Protein AF-A0A932JG53-F1 (afdb_monomer_lite)

pLDDT: mean 70.37, std 15.66, range [39.38, 96.25]

Sequence (169 aa):
MKTILLVFAVFLLAANIASSTPVADSCLRLLQWPEGSEWSKPPGWNKDSLKIDDCPGSPTYGWFYAKKYFKLGFPPNFYPFDHILDSNEIKSVTDIDSSHLGLLNRFLGLQDTLGLIYFQGNGGKSTDSIEYLAPTIRMFFTDYKPVDAVLWLCYILKINNSSIKFIKE

Foldseek 3Di:
DVVVVVVVVVVVVVVLVLQQPPDDVVQWAQDDDPDPPPDDDDPPDDSVFWTARCDPPRPRHGFIWGFWWWKKKFAAQDDQAPAAFAQPDKDWLVRGDPVPVVSSVLVVVVCVRQNTKMKGHDPDDDDRNVCNNIPMITMGHPDIDGPVVVVVSCVVSCCPPNGIDGDDD

Radius of gyration: 18.65 Å; chains: 1; bounding box: 36×49×60 Å

Structure (mmCIF, N/CA/C/O backbone):
data_AF-A0A932JG53-F1
#
_entry.id   AF-A0A932JG53-F1
#
loop_
_atom_site.group_PDB
_atom_site.id
_atom_site.type_symbol
_atom_site.label_atom_id
_atom_site.label_alt_id
_atom_site.label_comp_id
_atom_site.label_asym_id
_atom_site.label_entity_id
_atom_site.label_seq_id
_atom_site.pdbx_PDB_ins_code
_atom_site.Cartn_x
_atom_site.Cartn_y
_atom_site.Cartn_z
_atom_site.occupancy
_atom_site.B_iso_or_equiv
_atom_site.auth_seq_id
_atom_site.auth_comp_id
_atom_site.auth_asym_id
_atom_site.auth_atom_id
_atom_site.pdbx_PDB_model_num
ATOM 1 N N . MET A 1 1 ? 8.306 -19.552 39.779 1.00 50.59 1 MET A N 1
ATOM 2 C CA . MET A 1 1 ? 8.853 -19.000 38.514 1.00 50.59 1 MET A CA 1
ATOM 3 C C . MET A 1 1 ? 8.005 -19.322 37.281 1.00 50.59 1 MET A C 1
ATOM 5 O O . MET A 1 1 ? 7.821 -18.427 36.472 1.00 50.59 1 MET A O 1
ATOM 9 N N . LYS A 1 2 ? 7.430 -20.530 37.138 1.00 46.47 2 LYS A N 1
ATOM 10 C CA . LYS A 1 2 ? 6.581 -20.881 35.976 1.00 46.47 2 LYS A CA 1
ATOM 11 C C . LYS A 1 2 ? 5.283 -20.059 35.857 1.00 46.47 2 LYS A C 1
ATOM 13 O O . LYS A 1 2 ? 4.892 -19.713 34.753 1.00 46.47 2 LYS A O 1
ATOM 18 N N . THR A 1 3 ? 4.658 -19.685 36.974 1.00 54.62 3 THR A N 1
ATOM 19 C CA . THR A 1 3 ? 3.406 -18.901 37.002 1.00 54.62 3 THR A CA 1
ATOM 20 C C . THR A 1 3 ? 3.579 -17.443 36.571 1.00 54.62 3 THR A C 1
ATOM 22 O O . THR A 1 3 ? 2.709 -16.907 35.899 1.00 54.62 3 THR A O 1
ATOM 25 N N . ILE A 1 4 ? 4.714 -16.810 36.886 1.00 59.19 4 ILE A N 1
ATOM 26 C CA . ILE A 1 4 ? 4.994 -15.414 36.497 1.00 59.19 4 ILE A CA 1
ATOM 27 C C . ILE A 1 4 ? 5.243 -15.315 34.984 1.00 59.19 4 ILE A C 1
ATOM 29 O O . ILE A 1 4 ? 4.764 -14.390 34.337 1.00 59.19 4 ILE A O 1
ATOM 33 N N . LEU A 1 5 ? 5.924 -16.312 34.410 1.00 55.09 5 LEU A N 1
ATOM 34 C CA . LEU A 1 5 ? 6.183 -16.399 32.971 1.00 55.09 5 LEU A CA 1
ATOM 35 C C . LEU A 1 5 ? 4.886 -16.600 32.167 1.00 55.09 5 LEU A C 1
ATOM 37 O O . LEU A 1 5 ? 4.730 -16.038 31.087 1.00 55.09 5 LEU A O 1
ATOM 41 N N . LEU A 1 6 ? 3.934 -17.349 32.733 1.00 54.88 6 LEU A N 1
ATOM 42 C CA . LEU A 1 6 ? 2.613 -17.585 32.148 1.00 54.88 6 LEU A CA 1
ATOM 43 C C . LEU A 1 6 ? 1.757 -16.309 32.137 1.00 54.88 6 LEU A C 1
ATOM 45 O O . LEU A 1 6 ? 1.130 -16.007 31.128 1.00 54.88 6 LEU A O 1
ATOM 49 N N . VAL A 1 7 ? 1.792 -15.513 33.211 1.00 61.75 7 VAL A N 1
ATOM 50 C CA . VAL A 1 7 ? 1.090 -14.217 33.269 1.00 61.75 7 VAL A CA 1
ATOM 51 C C . VAL A 1 7 ? 1.696 -13.210 32.286 1.00 61.75 7 VAL A C 1
ATOM 53 O O . VAL A 1 7 ? 0.955 -12.508 31.603 1.00 61.75 7 VAL A O 1
ATOM 56 N N . PHE A 1 8 ? 3.025 -13.179 32.142 1.00 55.22 8 PHE A N 1
ATOM 57 C CA . PHE A 1 8 ? 3.696 -12.303 31.174 1.00 55.22 8 PHE A CA 1
ATOM 58 C C . PHE A 1 8 ? 3.373 -12.680 29.719 1.00 55.22 8 PHE A C 1
ATOM 60 O O . PHE A 1 8 ? 3.119 -11.804 28.896 1.00 55.22 8 PHE A O 1
ATOM 67 N N . ALA A 1 9 ? 3.321 -13.980 29.407 1.00 56.16 9 ALA A N 1
ATOM 68 C CA . ALA A 1 9 ? 2.922 -14.467 28.088 1.00 56.16 9 ALA A CA 1
ATOM 69 C C . ALA A 1 9 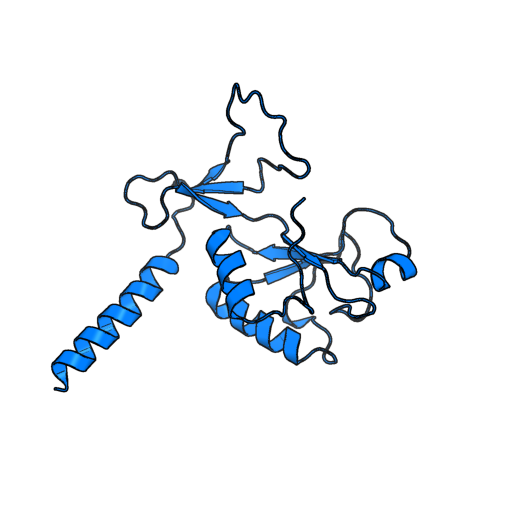? 1.458 -14.122 27.761 1.00 56.16 9 ALA A C 1
ATOM 71 O O . ALA A 1 9 ? 1.163 -13.694 26.649 1.00 56.16 9 ALA A O 1
ATOM 72 N N . VAL A 1 10 ? 0.549 -14.232 28.737 1.00 56.22 10 VAL A N 1
ATOM 73 C CA . VAL A 1 10 ? -0.866 -13.856 28.568 1.00 56.22 10 VAL A CA 1
ATOM 74 C C . VAL A 1 10 ? -1.029 -12.346 28.354 1.00 56.22 10 VAL A C 1
ATOM 76 O O . VAL A 1 10 ? -1.815 -11.943 27.500 1.00 56.22 10 VAL A O 1
ATOM 79 N N . PHE A 1 11 ? -0.251 -11.504 29.045 1.00 50.59 11 PHE A N 1
ATOM 80 C CA . PHE A 1 11 ? -0.259 -10.052 28.819 1.00 50.59 11 PHE A CA 1
ATOM 81 C C . PHE A 1 11 ? 0.279 -9.658 27.435 1.00 50.59 11 PHE A C 1
ATOM 83 O O . PHE A 1 11 ? -0.292 -8.783 26.784 1.00 50.59 11 PHE A O 1
ATOM 90 N N . LEU A 1 12 ? 1.332 -10.328 26.952 1.00 49.94 12 LEU A N 1
ATOM 91 C CA . LEU A 1 12 ? 1.865 -10.103 25.604 1.00 49.94 12 LEU A CA 1
ATOM 92 C C . LEU A 1 12 ? 0.892 -10.569 24.511 1.00 49.94 12 LEU A C 1
ATOM 94 O O . LEU A 1 12 ? 0.766 -9.893 23.493 1.00 49.94 12 LEU A O 1
ATOM 98 N N . LEU A 1 13 ? 0.160 -11.671 24.711 1.00 48.84 13 LEU A N 1
ATOM 99 C CA . LEU A 1 13 ? -0.896 -12.071 23.774 1.00 48.84 13 LEU A CA 1
ATOM 100 C C . LEU A 1 13 ? -2.080 -11.090 23.791 1.00 48.84 13 LEU A C 1
ATOM 102 O O . LEU A 1 13 ? -2.559 -10.709 22.727 1.00 48.84 13 LEU A O 1
ATOM 106 N N . ALA A 1 14 ? -2.526 -10.627 24.962 1.00 44.06 14 ALA A N 1
ATOM 107 C CA . ALA A 1 14 ? -3.670 -9.715 25.075 1.00 44.06 14 ALA A CA 1
ATOM 108 C C . ALA A 1 14 ? -3.420 -8.337 24.430 1.00 44.06 14 ALA A C 1
ATOM 110 O O . ALA A 1 14 ? -4.325 -7.779 23.809 1.00 44.06 14 ALA A O 1
ATOM 111 N N . ALA A 1 15 ? -2.192 -7.812 24.509 1.00 43.69 15 ALA A N 1
ATOM 112 C CA . ALA A 1 15 ? -1.822 -6.553 23.856 1.00 43.69 15 ALA A CA 1
ATOM 113 C C . ALA A 1 15 ? -1.845 -6.642 22.315 1.00 43.69 15 ALA A C 1
ATOM 115 O O . ALA A 1 15 ? -2.186 -5.666 21.647 1.00 43.69 15 ALA A O 1
ATOM 116 N N . ASN A 1 16 ? -1.540 -7.819 21.753 1.00 44.19 16 ASN A N 1
ATOM 117 C CA . ASN A 1 16 ? -1.622 -8.064 20.309 1.00 44.19 16 ASN A CA 1
ATOM 118 C C . ASN A 1 16 ? -3.069 -8.267 19.829 1.00 44.19 16 ASN A C 1
ATOM 120 O O . ASN A 1 16 ? -3.405 -7.902 18.706 1.00 44.19 16 ASN A O 1
ATOM 124 N N . ILE A 1 17 ? -3.957 -8.805 20.675 1.00 43.41 17 ILE A N 1
ATOM 125 C CA . ILE A 1 17 ? -5.365 -9.007 20.298 1.00 43.41 17 ILE A CA 1
ATOM 126 C C . ILE A 1 17 ? -6.111 -7.667 20.225 1.00 43.41 17 ILE A C 1
ATOM 128 O O . ILE A 1 17 ? -6.882 -7.460 19.288 1.00 43.41 17 ILE A O 1
ATOM 132 N N . ALA A 1 18 ? -5.832 -6.730 21.140 1.00 40.72 18 ALA A N 1
ATOM 133 C CA . ALA A 1 18 ? -6.471 -5.407 21.172 1.00 40.72 18 ALA A CA 1
ATOM 134 C C . ALA A 1 18 ? -6.193 -4.543 19.926 1.00 40.72 18 ALA A C 1
ATOM 136 O O . ALA A 1 18 ? -6.948 -3.621 19.636 1.00 40.72 18 ALA A O 1
ATOM 137 N N . SER A 1 19 ? -5.134 -4.852 19.176 1.00 46.84 19 SER A N 1
ATOM 138 C CA . SER A 1 19 ? -4.778 -4.194 17.912 1.00 46.84 19 SER A CA 1
ATOM 139 C C . SER A 1 19 ? -5.269 -4.956 16.670 1.00 46.84 19 SER A C 1
ATOM 141 O O . SER A 1 19 ? -5.080 -4.484 15.551 1.00 46.84 19 SER A O 1
ATOM 143 N N . SER A 1 20 ? -5.923 -6.110 16.857 1.00 42.53 20 SER A N 1
ATOM 144 C CA . SER A 1 20 ? -6.382 -6.996 15.775 1.00 42.53 20 SER A CA 1
ATOM 145 C C . SER A 1 20 ? -7.901 -7.123 15.657 1.00 42.53 20 SER A C 1
ATOM 147 O O . SER A 1 20 ? -8.385 -7.589 14.628 1.00 42.53 20 SER A O 1
ATOM 149 N N . THR A 1 21 ? -8.674 -6.721 16.674 1.00 53.66 21 THR A N 1
ATOM 150 C CA . THR A 1 21 ? -10.134 -6.700 16.544 1.00 53.66 21 THR A CA 1
ATOM 151 C C . THR A 1 21 ? -10.519 -5.587 15.575 1.00 53.66 21 THR A C 1
ATOM 153 O O . THR A 1 21 ? -10.259 -4.421 15.887 1.00 53.66 21 THR A O 1
ATOM 156 N N . PRO A 1 22 ? -11.113 -5.906 14.411 1.00 60.09 22 PRO A N 1
ATOM 157 C CA . PRO A 1 22 ? -11.570 -4.876 13.497 1.00 60.09 22 PRO A CA 1
ATOM 158 C C . PRO A 1 22 ? -12.587 -4.002 14.230 1.00 60.09 22 PRO A C 1
ATOM 160 O O . PRO A 1 22 ? -13.525 -4.513 14.846 1.00 60.09 22 PRO A O 1
ATOM 163 N N . VAL A 1 23 ? -12.380 -2.685 14.194 1.00 68.81 23 VAL A N 1
ATOM 164 C CA . VAL A 1 23 ? -13.377 -1.726 14.675 1.00 68.81 23 VAL A CA 1
ATOM 165 C C . VAL A 1 23 ? -14.679 -2.003 13.943 1.00 68.81 23 VAL A C 1
ATOM 167 O O . VAL A 1 23 ? -14.681 -2.168 12.723 1.00 68.81 23 VAL A O 1
ATOM 170 N N . ALA A 1 24 ? -15.783 -2.076 14.687 1.00 73.31 24 ALA A N 1
ATOM 171 C CA . ALA A 1 24 ? -17.091 -2.274 14.085 1.00 73.31 24 ALA A CA 1
ATOM 172 C C . ALA A 1 24 ? -17.334 -1.187 13.029 1.00 73.31 24 ALA A C 1
ATOM 174 O O . ALA A 1 24 ? -17.140 -0.006 13.309 1.00 73.31 24 ALA A O 1
ATOM 175 N N . ASP A 1 25 ? -17.794 -1.561 11.834 1.00 67.81 25 ASP A N 1
ATOM 176 C CA . ASP A 1 25 ? -17.996 -0.610 10.731 1.00 67.81 25 ASP A CA 1
ATOM 177 C C . ASP A 1 25 ? -18.898 0.578 11.115 1.00 67.81 25 ASP A C 1
ATOM 179 O O . ASP A 1 25 ? -18.737 1.674 10.577 1.00 67.81 25 ASP A O 1
ATOM 183 N N . SER A 1 26 ? -19.805 0.390 12.081 1.00 79.06 26 SER A N 1
ATOM 184 C CA . SER A 1 26 ? -20.653 1.443 12.658 1.00 79.06 26 SER A CA 1
ATOM 185 C C . SER A 1 26 ? -19.880 2.567 13.355 1.00 79.06 26 SER A C 1
ATOM 187 O O . SER A 1 26 ? -20.408 3.668 13.484 1.00 79.06 26 SER A O 1
ATOM 189 N N . CYS A 1 27 ? -18.662 2.287 13.813 1.00 80.81 27 CYS A N 1
ATOM 190 C CA . CYS A 1 27 ? -17.759 3.228 14.472 1.00 80.81 27 CYS A CA 1
ATOM 191 C C . CYS A 1 27 ? -16.852 3.968 13.483 1.00 80.81 27 CYS A C 1
ATOM 193 O O . CYS A 1 27 ? -16.209 4.945 13.848 1.00 80.81 27 CYS A O 1
ATOM 195 N N . LEU A 1 28 ? -16.770 3.515 12.228 1.00 79.44 28 LEU A N 1
ATOM 196 C CA . LEU A 1 28 ? -15.923 4.140 11.219 1.00 79.44 28 LEU A CA 1
ATOM 197 C C . LEU A 1 28 ? -16.722 5.183 10.433 1.00 79.44 28 LEU A C 1
ATOM 199 O O . LEU A 1 28 ? -17.474 4.854 9.508 1.00 79.44 28 LEU A O 1
ATOM 203 N N . ARG 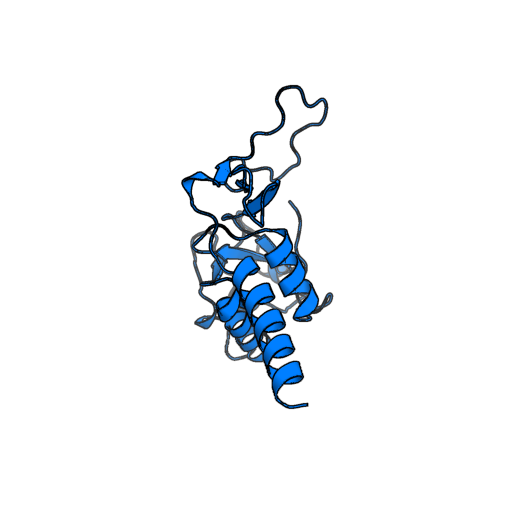A 1 29 ? -16.514 6.465 10.739 1.00 79.00 29 ARG A N 1
ATOM 204 C CA . ARG A 1 29 ? -17.154 7.579 10.023 1.00 79.00 29 ARG A CA 1
ATOM 205 C C . ARG A 1 29 ? -16.234 8.190 8.991 1.00 79.00 29 ARG A C 1
ATOM 207 O O . ARG A 1 29 ? -15.047 8.348 9.235 1.00 79.00 29 ARG A O 1
ATOM 214 N N . LEU A 1 30 ? -16.787 8.568 7.839 1.00 73.19 30 LEU A N 1
ATOM 215 C CA . LEU A 1 30 ? -16.032 9.292 6.815 1.00 73.19 30 LEU A CA 1
ATOM 216 C C . LEU A 1 30 ? -15.465 10.576 7.415 1.00 73.19 30 LEU A C 1
ATOM 218 O O . LEU A 1 30 ? -16.215 11.397 7.953 1.00 73.19 30 LEU A O 1
ATOM 222 N N . LEU A 1 31 ? -14.150 10.744 7.300 1.00 68.94 31 LEU A N 1
ATOM 223 C CA . LEU A 1 31 ? -13.492 11.950 7.761 1.00 68.94 31 LEU A CA 1
ATOM 224 C C . LEU A 1 31 ? -13.947 13.098 6.862 1.00 68.94 31 LEU A C 1
ATOM 226 O O . LEU A 1 31 ? -13.621 13.151 5.676 1.00 68.94 31 LEU A O 1
ATOM 230 N N . GLN A 1 32 ? -14.733 14.015 7.415 1.00 63.88 32 GLN A N 1
ATOM 231 C CA . GLN A 1 32 ? -15.063 15.249 6.719 1.00 63.88 32 GLN A CA 1
ATOM 232 C C . GLN A 1 32 ? -13.915 16.233 6.936 1.00 63.88 32 GLN A C 1
ATOM 234 O O . GLN A 1 32 ? -13.401 16.356 8.046 1.00 63.88 32 GLN A O 1
ATOM 239 N N . TRP A 1 33 ? -13.485 16.913 5.871 1.00 60.66 33 TRP A N 1
ATOM 240 C CA . TRP A 1 33 ? -12.587 18.054 6.021 1.00 60.66 33 TRP A CA 1
ATOM 241 C C . TRP A 1 33 ? -13.273 19.051 6.961 1.00 60.66 33 TRP A C 1
ATOM 243 O O . TRP A 1 33 ? -14.464 19.289 6.736 1.00 60.66 33 TRP A O 1
ATOM 253 N N . PRO A 1 34 ? -12.594 19.592 7.989 1.00 62.16 34 PRO A N 1
ATOM 254 C CA . PRO A 1 34 ? -13.250 20.450 8.966 1.00 62.16 34 PRO A CA 1
ATOM 255 C C . PRO A 1 34 ? -13.979 21.586 8.248 1.00 62.16 34 PRO A C 1
ATOM 257 O O . PRO A 1 34 ? -13.360 22.349 7.496 1.00 62.16 34 PRO A O 1
ATOM 260 N N . GLU A 1 35 ? -15.296 21.675 8.437 1.00 50.34 35 GLU A N 1
ATOM 261 C CA . GLU A 1 35 ? -16.059 22.819 7.947 1.00 50.34 35 GLU A CA 1
ATOM 262 C C . GLU A 1 35 ? -15.496 24.081 8.616 1.00 50.34 35 GLU A C 1
ATOM 264 O O . GLU A 1 35 ? -15.365 24.139 9.836 1.00 50.34 35 GLU A O 1
ATOM 269 N N . GLY A 1 36 ? -15.086 25.064 7.810 1.00 51.66 36 GLY A N 1
ATOM 270 C CA . GLY A 1 36 ? -14.450 26.291 8.301 1.00 51.66 36 GLY A CA 1
ATOM 271 C C . GLY A 1 36 ? -12.925 26.241 8.452 1.00 51.66 36 GLY A C 1
ATOM 272 O O . GLY A 1 36 ? -12.344 27.211 8.926 1.00 51.66 36 GLY A O 1
ATOM 273 N N . SER A 1 37 ? -12.251 25.163 8.034 1.00 55.66 37 SER A N 1
ATOM 274 C CA . SER A 1 37 ? -10.785 25.159 7.931 1.00 55.66 37 SER A CA 1
ATOM 275 C C . SER A 1 37 ? -10.300 26.250 6.967 1.00 55.66 37 SER A C 1
ATOM 277 O O . SER A 1 37 ? -10.582 26.178 5.771 1.00 55.66 37 SER A O 1
ATOM 279 N N . GLU A 1 38 ? -9.501 27.199 7.466 1.00 53.00 38 GLU A N 1
ATOM 280 C CA . GLU A 1 38 ? -8.781 28.191 6.643 1.00 53.00 38 GLU A CA 1
ATOM 281 C C . GLU A 1 38 ? -7.751 27.537 5.705 1.00 53.00 38 GLU A C 1
ATOM 283 O O . GLU A 1 38 ? -7.354 28.106 4.689 1.00 53.00 38 GLU A O 1
ATOM 288 N N . TRP A 1 39 ? -7.343 26.306 6.020 1.00 48.94 39 TRP A N 1
ATOM 289 C CA . TRP A 1 39 ? -6.453 25.509 5.191 1.00 48.94 39 TRP A CA 1
ATOM 290 C C . TRP A 1 39 ? -7.217 24.875 4.031 1.00 48.94 39 TRP A C 1
ATOM 292 O O . TRP A 1 39 ? -8.284 24.274 4.209 1.00 48.94 39 TRP A O 1
ATOM 302 N N . SER A 1 40 ? -6.636 24.970 2.837 1.00 55.22 40 SER A N 1
ATOM 303 C CA . SER A 1 40 ? -7.091 24.236 1.660 1.00 55.22 40 SER A CA 1
ATOM 304 C C . SER A 1 40 ? -6.985 22.732 1.918 1.00 55.22 40 SER A C 1
ATOM 306 O O . SER A 1 40 ? -6.021 22.276 2.536 1.00 55.22 40 SER A O 1
ATOM 308 N N . LYS A 1 41 ? -7.946 21.949 1.410 1.00 55.47 41 LYS A N 1
ATOM 309 C CA . LYS A 1 41 ? -7.814 20.485 1.369 1.00 55.47 41 LYS A CA 1
ATOM 310 C C . LYS A 1 41 ? -6.467 20.133 0.723 1.00 55.47 41 LYS A C 1
ATOM 312 O O . LYS A 1 41 ? -6.178 20.689 -0.341 1.00 55.47 41 LYS A O 1
ATOM 317 N N . PRO A 1 42 ? -5.653 19.246 1.319 1.00 48.31 42 PRO A N 1
ATOM 318 C CA . PRO A 1 42 ? -4.417 18.832 0.691 1.00 48.31 42 PRO A CA 1
ATOM 319 C C . PRO A 1 42 ? -4.733 18.172 -0.660 1.00 48.31 42 PRO A C 1
ATOM 321 O O . PRO A 1 42 ? -5.806 17.567 -0.812 1.00 48.31 42 PRO A O 1
ATOM 324 N N . PRO A 1 43 ? -3.824 18.281 -1.645 1.00 39.38 43 PRO A N 1
ATOM 325 C CA . PRO A 1 43 ? -3.875 17.446 -2.841 1.00 39.38 43 PRO A CA 1
ATOM 326 C C . PRO A 1 43 ? -4.046 15.971 -2.431 1.00 39.38 43 PRO A C 1
ATOM 328 O O . PRO A 1 43 ? -3.660 15.585 -1.336 1.00 39.38 43 PRO A O 1
ATOM 331 N N . GLY A 1 44 ? -4.755 15.164 -3.223 1.00 46.47 44 GLY A N 1
ATOM 332 C CA . GLY A 1 44 ? -4.999 13.754 -2.877 1.00 46.47 44 GLY A CA 1
ATOM 333 C C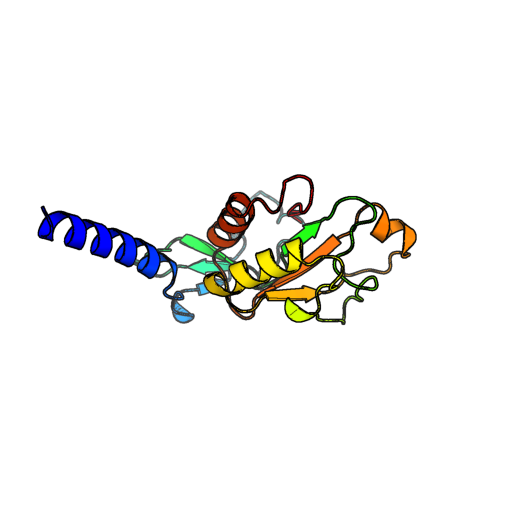 . GLY A 1 44 ? -6.022 13.491 -1.756 1.00 46.47 44 GLY A C 1
ATOM 334 O O . GLY A 1 44 ? -6.393 12.334 -1.540 1.00 46.47 44 GLY A O 1
ATOM 335 N N . TRP A 1 45 ? -6.559 14.518 -1.075 1.00 48.00 45 TRP A N 1
ATOM 336 C CA . TRP A 1 45 ? -7.607 14.318 -0.066 1.00 48.00 45 TRP A CA 1
ATOM 337 C C . TRP A 1 45 ? -8.872 13.720 -0.693 1.00 48.00 45 TRP A C 1
ATOM 339 O O . TRP A 1 45 ? -9.573 14.364 -1.477 1.00 48.00 45 TRP A O 1
ATOM 349 N N . ASN A 1 46 ? -9.190 12.484 -0.312 1.00 59.47 46 ASN A N 1
ATOM 350 C CA . ASN A 1 46 ? -10.389 11.786 -0.750 1.00 59.47 46 ASN A CA 1
ATOM 351 C C . ASN A 1 46 ? -11.253 11.415 0.459 1.00 59.47 46 ASN A C 1
ATOM 353 O O . ASN A 1 46 ? -10.896 10.533 1.244 1.00 59.47 46 ASN A O 1
ATOM 357 N N . LYS A 1 47 ? -12.409 12.080 0.560 1.00 57.41 47 LYS A N 1
ATOM 358 C CA . LYS A 1 47 ? -13.419 11.877 1.608 1.00 57.41 47 LYS A CA 1
ATOM 359 C C . LYS A 1 47 ? -13.854 10.416 1.739 1.00 57.41 47 LYS A C 1
ATOM 361 O O . LYS A 1 47 ? -14.132 9.974 2.844 1.00 57.41 47 LYS A O 1
ATOM 366 N N . ASP A 1 48 ? -13.892 9.679 0.631 1.00 57.19 48 ASP A N 1
ATOM 367 C CA . ASP A 1 48 ? -14.433 8.316 0.567 1.00 57.19 48 ASP A CA 1
ATOM 368 C C . ASP A 1 48 ? -13.412 7.263 1.025 1.00 57.19 48 ASP A C 1
ATOM 370 O O . ASP A 1 48 ? -13.749 6.122 1.351 1.00 57.19 48 ASP A O 1
ATOM 374 N N . SER A 1 49 ? -12.138 7.650 1.068 1.00 65.38 49 SER A N 1
ATOM 375 C CA . SER A 1 49 ? -11.013 6.756 1.333 1.00 65.38 49 SER A CA 1
ATOM 376 C C . SER A 1 49 ? -10.610 6.697 2.793 1.00 65.38 49 SER A C 1
ATOM 378 O O . SER A 1 49 ? -10.025 5.692 3.192 1.00 65.38 49 SER A O 1
ATOM 380 N N . LEU A 1 50 ? -10.877 7.769 3.545 1.00 69.81 50 LEU A N 1
ATOM 381 C CA . LEU A 1 50 ? -10.435 7.963 4.921 1.00 69.81 50 LEU A CA 1
ATOM 382 C C . LEU A 1 50 ? -11.633 7.998 5.864 1.00 69.81 50 LEU A C 1
ATOM 384 O O . LEU A 1 50 ? -12.559 8.796 5.711 1.00 69.81 50 LEU A O 1
ATOM 388 N N . LYS A 1 51 ? -11.583 7.142 6.874 1.00 77.19 51 LYS A N 1
ATOM 389 C CA . LYS A 1 51 ? -12.518 7.101 7.987 1.00 77.19 51 LYS A CA 1
ATOM 390 C C . LYS A 1 51 ? -11.787 7.385 9.294 1.00 77.19 51 LYS A C 1
ATOM 392 O O . LYS A 1 51 ? -10.574 7.224 9.375 1.00 77.19 51 LYS A O 1
ATOM 397 N N . ILE A 1 52 ? -12.523 7.815 10.302 1.00 78.44 52 ILE A N 1
ATOM 398 C CA . ILE A 1 52 ? -12.060 7.941 11.679 1.00 78.44 52 ILE A CA 1
ATOM 399 C C . ILE A 1 52 ? -12.927 7.048 12.555 1.00 78.44 52 ILE A C 1
ATOM 401 O O . ILE A 1 52 ? -14.137 6.959 12.337 1.00 78.44 52 ILE A O 1
ATOM 405 N N . ASP A 1 53 ? -12.300 6.367 13.504 1.00 81.00 53 ASP A N 1
ATOM 406 C CA . ASP A 1 53 ? -13.022 5.671 14.562 1.00 81.00 53 ASP A CA 1
ATOM 407 C C . ASP A 1 53 ? -13.568 6.694 15.565 1.00 81.00 53 ASP A C 1
ATOM 409 O O . ASP A 1 53 ? -12.798 7.397 16.223 1.00 81.00 53 ASP A O 1
ATOM 413 N N . ASP A 1 54 ? -14.890 6.806 15.652 1.00 84.00 54 ASP A N 1
ATOM 414 C CA . ASP A 1 54 ? -15.582 7.792 16.481 1.00 84.00 54 ASP A CA 1
ATOM 415 C C . ASP A 1 54 ? -16.344 7.185 17.666 1.00 84.00 54 ASP A C 1
ATOM 417 O O . ASP A 1 54 ? -17.073 7.898 18.355 1.00 84.00 54 ASP A O 1
ATOM 421 N N . CYS A 1 55 ? -16.162 5.891 17.943 1.00 85.38 55 CYS A N 1
ATOM 422 C CA . CYS A 1 55 ? -16.835 5.219 19.051 1.00 85.38 55 CYS A CA 1
ATOM 423 C C . CYS A 1 55 ? -16.129 5.481 20.390 1.00 85.38 55 CYS A C 1
ATOM 425 O O . CYS A 1 55 ? -15.010 4.998 20.600 1.00 85.38 55 CYS A O 1
ATOM 427 N N . PRO A 1 56 ? -16.775 6.171 21.350 1.00 79.62 56 PRO A N 1
ATOM 428 C CA . PRO A 1 56 ? -16.195 6.374 22.671 1.00 79.62 56 PRO A CA 1
ATOM 429 C C . PRO A 1 56 ? -15.907 5.031 23.351 1.00 79.62 56 PRO A C 1
ATOM 431 O O . PRO A 1 56 ? -16.767 4.153 23.404 1.00 79.62 56 PRO A O 1
ATOM 434 N N . GLY A 1 57 ? -14.690 4.872 23.872 1.00 77.50 57 GLY A N 1
ATOM 435 C CA . GLY A 1 57 ? -14.238 3.623 24.493 1.00 77.50 57 GLY A CA 1
ATOM 436 C C . GLY A 1 57 ? -13.671 2.589 23.516 1.00 77.50 57 GLY A C 1
ATOM 437 O O . GLY A 1 57 ? -13.207 1.543 23.967 1.00 77.50 57 GLY A O 1
ATOM 438 N N . SER A 1 58 ? -13.651 2.875 22.208 1.00 77.50 58 SER A N 1
ATOM 439 C CA . SER A 1 58 ? -12.891 2.063 21.258 1.00 77.50 58 SER A CA 1
ATOM 440 C C . SER A 1 58 ? -11.385 2.148 21.561 1.00 77.50 58 SER A C 1
ATOM 442 O O . SER A 1 58 ? -10.872 3.255 21.761 1.00 77.50 58 SER A O 1
ATOM 444 N N . PRO A 1 59 ? -10.639 1.023 21.550 1.00 74.69 59 PRO A N 1
ATOM 445 C CA . PRO A 1 59 ? -9.181 1.022 21.694 1.00 74.69 59 PRO A CA 1
ATOM 446 C C . PRO A 1 59 ? -8.450 1.872 20.647 1.00 74.69 59 PRO A C 1
ATOM 448 O O . PRO A 1 59 ? -7.326 2.306 20.889 1.00 74.69 59 PRO A O 1
ATOM 451 N N . THR A 1 60 ? -9.086 2.118 19.499 1.00 75.31 60 THR A N 1
ATOM 452 C CA . THR A 1 60 ? -8.540 2.929 18.404 1.00 75.31 60 THR A CA 1
ATOM 453 C C . THR A 1 60 ? -9.322 4.220 18.179 1.00 75.31 60 THR A C 1
ATOM 455 O O . THR A 1 60 ? -9.264 4.784 17.089 1.00 75.31 60 THR A O 1
ATOM 458 N N . TYR A 1 61 ? -10.057 4.704 19.188 1.00 79.12 61 TYR A N 1
ATOM 459 C CA . TYR A 1 61 ? -10.801 5.960 19.095 1.00 79.12 61 TYR A CA 1
ATOM 460 C C . TYR A 1 61 ? -9.900 7.104 18.602 1.00 79.12 61 TYR A C 1
ATOM 462 O O . TYR A 1 61 ? -8.820 7.349 19.143 1.00 79.12 61 TYR A O 1
ATOM 470 N N . GLY A 1 62 ? -10.348 7.801 17.559 1.00 70.56 62 GLY A N 1
ATOM 471 C CA . GLY A 1 62 ? -9.614 8.877 16.897 1.00 70.56 62 GLY A CA 1
ATOM 472 C C . GLY A 1 62 ? -8.575 8.425 15.864 1.00 70.56 62 GLY A C 1
ATOM 473 O O . GLY A 1 62 ? -7.989 9.281 15.202 1.00 70.56 62 GLY A O 1
ATOM 474 N N . TRP A 1 63 ? -8.335 7.121 15.684 1.00 74.31 63 TRP A N 1
ATOM 475 C CA . TRP A 1 63 ? -7.398 6.628 14.670 1.00 74.31 63 TRP A CA 1
ATOM 476 C C . TRP A 1 63 ? -7.987 6.769 13.268 1.00 74.31 63 TRP A C 1
ATOM 478 O O . TRP A 1 63 ? -9.185 6.567 13.046 1.00 74.31 63 TRP A O 1
ATOM 488 N N . PHE A 1 64 ? -7.121 7.079 12.302 1.00 72.50 64 PHE A N 1
ATOM 489 C CA . PHE A 1 64 ? -7.497 7.128 10.895 1.00 72.50 64 PHE A CA 1
ATOM 490 C C . PHE A 1 64 ? -7.457 5.740 10.276 1.00 72.50 64 PHE A C 1
ATOM 492 O O . PHE A 1 64 ? -6.493 4.998 10.436 1.00 72.50 64 PHE A O 1
ATOM 499 N N . TYR A 1 65 ? -8.480 5.435 9.495 1.00 75.88 65 TYR A N 1
ATOM 500 C CA . TYR A 1 65 ? -8.645 4.201 8.755 1.00 75.88 65 TYR A CA 1
ATOM 501 C C . TYR A 1 65 ? -8.698 4.511 7.265 1.00 75.88 65 TYR A C 1
ATOM 503 O O . TYR A 1 65 ? -9.496 5.337 6.832 1.00 75.88 65 TYR A O 1
ATOM 511 N N . ALA A 1 66 ? -7.888 3.833 6.459 1.00 70.75 66 ALA A N 1
ATOM 512 C CA . ALA A 1 66 ? -7.888 4.000 5.012 1.00 70.75 66 ALA A CA 1
ATOM 513 C C . ALA A 1 66 ? -8.282 2.706 4.302 1.00 70.75 66 ALA A C 1
ATOM 515 O O . ALA A 1 66 ? -7.879 1.617 4.709 1.00 70.75 66 ALA A O 1
ATOM 516 N N . LYS A 1 67 ? -9.052 2.839 3.218 1.00 65.88 67 LYS A N 1
ATOM 517 C CA . LYS A 1 67 ? -9.332 1.740 2.276 1.00 65.88 67 LYS A CA 1
ATOM 518 C C . LYS A 1 67 ? -8.688 1.961 0.908 1.00 65.88 67 LYS A C 1
ATOM 520 O O . LYS A 1 67 ? -8.344 1.001 0.226 1.00 65.88 67 LYS A O 1
ATOM 525 N N . LYS A 1 68 ? -8.529 3.223 0.495 1.00 62.50 68 LYS A N 1
ATOM 526 C CA . LYS A 1 68 ? -8.024 3.572 -0.837 1.00 62.50 68 LYS A CA 1
ATOM 527 C C . LYS A 1 68 ? -6.510 3.772 -0.840 1.00 62.50 68 LYS A C 1
ATOM 529 O O . LYS A 1 68 ? -5.889 3.990 0.193 1.00 62.50 68 LYS A O 1
ATOM 534 N N . TYR A 1 69 ? -5.975 3.648 -2.043 1.00 64.94 69 TYR A N 1
ATOM 535 C CA . TYR A 1 69 ? -4.609 3.278 -2.365 1.00 64.94 69 TYR A CA 1
ATOM 536 C C . TYR A 1 69 ? -3.507 4.055 -1.631 1.00 64.94 69 TYR A C 1
ATOM 538 O O . TYR A 1 69 ? -3.443 5.277 -1.700 1.00 64.94 69 TYR A O 1
ATOM 546 N N . PHE A 1 70 ? -2.580 3.325 -1.021 1.00 73.50 70 PHE A N 1
ATOM 547 C CA . PHE A 1 70 ? -1.259 3.803 -0.640 1.00 73.50 70 PHE A CA 1
ATOM 548 C C . PHE A 1 70 ? -0.358 3.771 -1.869 1.00 73.50 70 PHE A C 1
ATOM 550 O O . PHE A 1 70 ? -0.285 2.751 -2.553 1.00 73.50 70 PHE A O 1
ATOM 557 N N . LYS A 1 71 ? 0.354 4.858 -2.156 1.00 76.19 71 LYS A N 1
ATOM 558 C CA . LYS A 1 71 ? 1.320 4.863 -3.252 1.00 76.19 71 LYS A CA 1
ATOM 559 C C . LYS A 1 71 ? 2.665 4.343 -2.757 1.00 76.19 71 LYS A C 1
ATOM 561 O O . LYS A 1 71 ? 3.279 4.944 -1.878 1.00 76.19 71 LYS A O 1
ATOM 566 N N . LEU A 1 72 ? 3.101 3.226 -3.323 1.00 79.81 72 LEU A N 1
ATOM 567 C CA . LEU A 1 72 ? 4.399 2.608 -3.087 1.00 79.81 72 LEU A CA 1
ATOM 568 C C . LEU A 1 72 ? 5.349 3.036 -4.203 1.00 79.81 72 LEU A C 1
ATOM 570 O O . LEU A 1 72 ? 5.011 2.874 -5.370 1.00 79.81 72 LEU A O 1
ATOM 574 N N . GLY A 1 73 ? 6.517 3.573 -3.867 1.00 79.38 73 GLY A N 1
ATOM 575 C CA . GLY A 1 73 ? 7.556 3.928 -4.833 1.00 79.38 73 GLY A CA 1
ATOM 576 C C . GLY A 1 73 ? 8.816 3.100 -4.663 1.00 79.38 73 GLY A C 1
ATOM 577 O O . GLY A 1 73 ? 9.346 3.042 -3.565 1.00 79.38 73 GLY A O 1
ATOM 578 N N . PHE A 1 74 ? 9.316 2.503 -5.732 1.00 82.31 74 PHE A N 1
ATOM 579 C CA . PHE A 1 74 ? 10.466 1.609 -5.747 1.00 82.31 74 PHE A CA 1
ATOM 580 C C . PHE A 1 74 ? 11.741 2.314 -6.230 1.00 82.31 74 PHE A C 1
ATOM 582 O O . PHE A 1 74 ? 11.673 3.412 -6.791 1.00 82.31 74 PHE A O 1
ATOM 589 N N . PRO A 1 75 ? 12.931 1.729 -6.004 1.00 82.00 75 PRO A N 1
ATOM 590 C CA . PRO A 1 75 ? 14.153 2.208 -6.629 1.00 82.00 75 PRO A CA 1
ATOM 591 C C . PRO A 1 75 ? 14.100 2.048 -8.159 1.00 82.00 75 PRO A C 1
ATOM 593 O O . PRO A 1 75 ? 13.339 1.225 -8.672 1.00 82.00 75 PRO A O 1
ATOM 596 N N . PRO A 1 76 ? 14.923 2.812 -8.900 1.00 83.38 76 PRO A N 1
ATOM 597 C CA . PRO A 1 76 ? 14.970 2.728 -10.355 1.00 83.38 76 PRO A CA 1
ATOM 598 C C . PRO A 1 76 ? 15.218 1.296 -10.842 1.00 83.38 76 PRO A C 1
ATOM 600 O O . PRO A 1 76 ? 16.060 0.584 -10.292 1.00 83.38 76 PRO A O 1
ATOM 603 N N . ASN A 1 77 ? 14.510 0.902 -11.898 1.00 83.31 77 ASN A N 1
ATOM 604 C CA . ASN A 1 77 ? 14.542 -0.419 -12.533 1.00 83.31 77 ASN A CA 1
ATOM 605 C C . ASN A 1 77 ? 14.126 -1.586 -11.622 1.00 83.31 77 ASN A C 1
ATOM 607 O O . ASN A 1 77 ? 14.396 -2.740 -11.944 1.00 83.31 77 ASN A O 1
ATOM 611 N N . PHE A 1 78 ? 13.466 -1.304 -10.498 1.00 86.38 78 PHE A N 1
ATOM 612 C CA . PHE A 1 78 ? 12.886 -2.318 -9.628 1.00 86.38 78 PHE A CA 1
ATOM 613 C C . PHE A 1 78 ? 11.362 -2.212 -9.696 1.00 86.38 78 PHE A C 1
ATOM 615 O O . PHE A 1 78 ? 10.758 -1.390 -9.010 1.00 86.38 78 PHE A O 1
ATOM 622 N N . TYR A 1 79 ? 10.735 -3.027 -10.543 1.00 88.31 79 TYR A N 1
ATOM 623 C CA . TYR A 1 79 ? 9.279 -3.140 -10.605 1.00 88.31 79 TYR A CA 1
ATOM 624 C C . TYR A 1 79 ? 8.861 -4.537 -10.143 1.00 88.31 79 TYR A C 1
ATOM 626 O O . TYR A 1 79 ? 9.442 -5.510 -10.610 1.00 88.31 79 TYR A O 1
ATOM 634 N N . PRO A 1 80 ? 7.890 -4.671 -9.226 1.00 90.06 80 PRO A N 1
ATOM 635 C CA . PRO A 1 80 ? 7.597 -5.955 -8.586 1.00 90.06 80 PRO A CA 1
ATOM 636 C C . PRO A 1 80 ? 6.866 -6.972 -9.476 1.00 90.06 80 PRO A C 1
ATOM 638 O O . PRO A 1 80 ? 6.752 -8.133 -9.082 1.00 90.06 80 PRO A O 1
ATOM 641 N N . PHE A 1 81 ? 6.378 -6.552 -10.644 1.00 92.56 81 PHE A N 1
ATOM 642 C CA . PHE A 1 81 ? 5.654 -7.383 -11.608 1.00 92.56 81 PHE A CA 1
ATOM 643 C C . PHE A 1 81 ? 6.422 -7.484 -12.931 1.00 92.56 81 PHE A C 1
ATOM 645 O O . PHE A 1 81 ? 7.356 -6.721 -13.180 1.00 92.56 81 PHE A O 1
ATOM 652 N N . ASP A 1 82 ? 6.008 -8.417 -13.784 1.00 89.94 82 ASP A N 1
ATOM 653 C CA . ASP A 1 82 ? 6.616 -8.710 -15.088 1.00 89.94 82 ASP A CA 1
ATOM 654 C C . ASP A 1 82 ? 6.422 -7.599 -16.137 1.00 89.94 82 ASP A C 1
ATOM 656 O O . ASP A 1 82 ? 7.130 -7.557 -17.142 1.00 89.94 82 ASP A O 1
ATOM 660 N N . HIS A 1 83 ? 5.498 -6.674 -15.893 1.00 89.44 83 HIS A N 1
ATOM 661 C CA . HIS A 1 83 ? 5.261 -5.480 -16.697 1.00 89.44 83 HIS A CA 1
ATOM 662 C C . HIS A 1 83 ? 4.650 -4.375 -15.835 1.00 89.44 83 HIS A C 1
ATOM 664 O O . HIS A 1 83 ? 4.195 -4.632 -14.721 1.00 89.44 83 HIS A O 1
ATOM 670 N N . ILE A 1 84 ? 4.636 -3.143 -16.346 1.00 88.06 84 ILE A N 1
ATOM 671 C CA . ILE A 1 84 ? 3.968 -2.022 -15.682 1.00 88.06 84 ILE A CA 1
ATOM 672 C C . ILE A 1 84 ? 2.462 -2.257 -15.715 1.00 88.06 84 ILE A C 1
ATOM 674 O O . ILE A 1 84 ? 1.879 -2.387 -16.787 1.00 88.06 84 ILE A O 1
ATOM 678 N N . LEU A 1 85 ? 1.850 -2.289 -14.533 1.00 90.06 85 LEU A N 1
ATOM 679 C CA . LEU A 1 85 ? 0.419 -2.517 -14.407 1.00 90.06 85 LEU A CA 1
ATOM 680 C C . LEU A 1 85 ? -0.370 -1.326 -14.943 1.00 90.06 85 LEU A C 1
ATOM 682 O O . LEU A 1 85 ? -0.072 -0.171 -14.615 1.00 90.06 85 LEU A O 1
ATOM 686 N N . ASP A 1 86 ?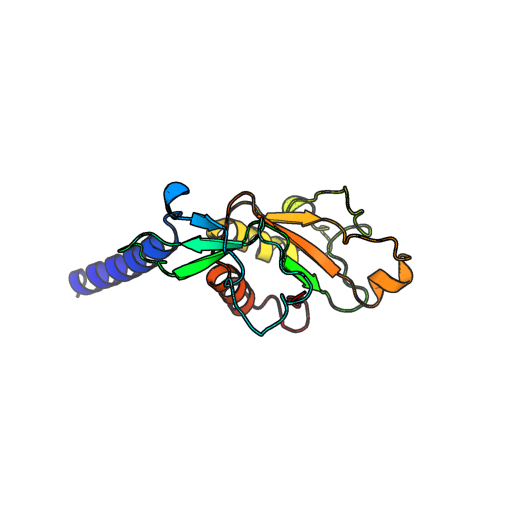 -1.449 -1.617 -15.658 1.00 86.81 86 ASP A N 1
ATOM 687 C CA . ASP A 1 86 ? -2.425 -0.607 -16.045 1.00 86.81 86 ASP A CA 1
ATOM 688 C C . ASP A 1 86 ? -3.329 -0.200 -14.868 1.00 86.81 86 ASP A C 1
ATOM 690 O O . ASP A 1 86 ? -3.500 -0.897 -13.862 1.00 86.81 86 ASP A O 1
ATOM 694 N N . SER A 1 87 ? -3.980 0.959 -14.997 1.00 84.31 87 SER A N 1
ATOM 695 C CA . SER A 1 87 ? -4.873 1.493 -13.956 1.00 84.31 87 SER A CA 1
ATOM 696 C C . SER A 1 87 ? -6.110 0.630 -13.661 1.00 84.31 87 SER A C 1
ATOM 698 O O . SER A 1 87 ? -6.749 0.838 -12.633 1.00 84.31 87 SER A O 1
ATOM 700 N N . ASN A 1 88 ? -6.467 -0.302 -14.547 1.00 86.94 88 ASN A N 1
ATOM 701 C CA . ASN A 1 88 ? -7.568 -1.261 -14.404 1.00 86.94 88 ASN A CA 1
ATOM 702 C C . ASN A 1 88 ? -7.084 -2.673 -14.039 1.00 86.94 88 ASN A C 1
ATOM 704 O O . ASN A 1 88 ? -7.916 -3.544 -13.789 1.00 86.94 88 ASN A O 1
ATOM 708 N N . GLU A 1 89 ? -5.774 -2.901 -13.988 1.00 90.19 89 GLU A N 1
ATOM 709 C CA . GLU A 1 89 ? -5.200 -4.192 -13.643 1.00 90.19 89 GLU A CA 1
ATOM 710 C C . GLU A 1 89 ? -5.009 -4.301 -12.131 1.00 90.19 89 GLU A C 1
ATOM 712 O O . GLU A 1 89 ? -4.402 -3.434 -11.500 1.00 90.19 89 GLU A O 1
ATOM 717 N N . ILE A 1 90 ? -5.559 -5.363 -11.542 1.00 91.62 90 ILE A N 1
ATOM 718 C CA . ILE A 1 90 ? -5.440 -5.645 -10.112 1.00 91.62 90 ILE A CA 1
ATOM 719 C C . ILE A 1 90 ? -4.617 -6.914 -9.940 1.00 91.62 90 ILE A C 1
ATOM 721 O O . ILE A 1 90 ? -4.975 -7.966 -10.468 1.00 91.62 90 ILE A O 1
ATOM 725 N N . LYS A 1 91 ? -3.540 -6.807 -9.165 1.00 95.25 91 LYS A N 1
ATOM 726 C CA . LYS A 1 91 ? -2.673 -7.920 -8.774 1.00 95.25 91 LYS A CA 1
ATOM 727 C C . LYS A 1 91 ? -2.775 -8.165 -7.281 1.00 95.25 91 LYS A C 1
ATOM 729 O O . LYS A 1 91 ? -2.960 -7.241 -6.494 1.00 95.25 91 LYS A O 1
ATOM 734 N N . SER A 1 92 ? -2.643 -9.413 -6.885 1.00 94.62 92 SER A N 1
ATOM 735 C CA . SER A 1 92 ? -2.501 -9.839 -5.500 1.00 94.62 92 SER A CA 1
ATOM 736 C C . SER A 1 92 ? -1.024 -9.988 -5.130 1.00 94.62 92 SER A C 1
ATOM 738 O O . SER A 1 92 ? -0.131 -9.889 -5.971 1.00 94.62 92 SER A O 1
ATOM 740 N N . VAL A 1 93 ? -0.751 -10.260 -3.855 1.00 92.94 93 VAL A N 1
ATOM 741 C CA . VAL A 1 93 ? 0.607 -10.573 -3.381 1.00 92.94 93 VAL A CA 1
ATOM 742 C C . VAL A 1 93 ? 1.208 -11.780 -4.094 1.00 92.94 93 VAL A C 1
ATOM 744 O O . VAL A 1 93 ? 2.397 -11.761 -4.389 1.00 92.94 93 VAL A O 1
ATOM 747 N N . THR A 1 94 ? 0.413 -12.800 -4.419 1.00 94.38 94 THR A N 1
ATOM 748 C CA . THR A 1 94 ? 0.914 -14.008 -5.094 1.00 94.38 94 THR A CA 1
ATOM 749 C C . THR A 1 94 ? 1.307 -13.775 -6.548 1.00 94.38 94 THR A C 1
ATOM 751 O O . THR A 1 94 ? 1.970 -14.629 -7.125 1.00 94.38 94 THR A O 1
ATOM 754 N N . ASP A 1 95 ? 0.929 -12.632 -7.123 1.00 96.25 95 ASP A N 1
ATOM 755 C CA . ASP A 1 95 ? 1.298 -12.260 -8.489 1.00 96.25 95 ASP A CA 1
ATOM 756 C C . ASP A 1 95 ? 2.623 -11.481 -8.561 1.00 96.25 95 ASP A C 1
ATOM 758 O O . ASP A 1 95 ? 3.066 -11.140 -9.656 1.00 96.25 95 ASP A O 1
ATOM 762 N N . ILE A 1 96 ? 3.255 -11.170 -7.419 1.00 93.81 96 ILE A N 1
ATOM 763 C CA . ILE A 1 96 ? 4.609 -10.600 -7.396 1.00 93.81 96 ILE A CA 1
ATOM 764 C C . ILE A 1 96 ? 5.551 -11.575 -8.104 1.00 93.81 96 ILE A C 1
ATOM 766 O O . ILE A 1 96 ? 5.552 -12.770 -7.799 1.00 93.81 96 ILE A O 1
ATOM 770 N N . ASP A 1 97 ? 6.370 -11.056 -9.021 1.00 92.31 97 ASP A N 1
ATOM 771 C CA . ASP A 1 97 ? 7.276 -11.881 -9.813 1.00 92.31 97 ASP A CA 1
ATOM 772 C C . ASP A 1 97 ? 8.182 -12.717 -8.896 1.00 92.31 97 ASP A C 1
ATOM 774 O O . ASP A 1 97 ? 8.772 -12.232 -7.925 1.00 92.31 97 ASP A O 1
ATOM 778 N N . SER A 1 98 ? 8.308 -13.996 -9.242 1.00 89.75 98 SER A N 1
ATOM 779 C CA . SER A 1 98 ? 9.245 -14.950 -8.660 1.00 89.75 98 SER A CA 1
ATOM 780 C C . SER A 1 98 ? 10.696 -14.456 -8.606 1.00 89.75 98 SER A C 1
ATOM 782 O O . SER A 1 98 ? 11.442 -14.893 -7.735 1.00 89.75 98 SER A O 1
ATOM 784 N N . SER A 1 99 ? 11.113 -13.518 -9.462 1.00 88.88 99 SER A N 1
ATOM 785 C CA . SER A 1 99 ? 12.424 -12.858 -9.371 1.00 88.88 99 SER A CA 1
ATOM 786 C C . SER A 1 99 ? 12.584 -11.994 -8.102 1.00 88.88 99 SER A C 1
ATOM 788 O O . SER A 1 99 ? 13.702 -11.742 -7.646 1.00 88.88 99 SER A O 1
ATOM 790 N N . HIS A 1 100 ? 11.474 -11.621 -7.457 1.00 89.50 100 HIS A N 1
ATOM 791 C CA . HIS A 1 100 ? 11.395 -10.775 -6.266 1.00 89.50 100 HIS A CA 1
ATOM 792 C C . HIS A 1 100 ? 10.945 -11.538 -5.002 1.00 89.50 100 HIS A C 1
ATOM 794 O O . HIS A 1 100 ? 10.229 -10.985 -4.163 1.00 89.50 100 HIS A O 1
ATOM 800 N N . LEU A 1 101 ? 11.404 -12.784 -4.790 1.00 87.75 101 LEU A N 1
ATOM 801 C CA . LEU A 1 101 ? 11.013 -13.628 -3.635 1.00 87.75 101 LEU A CA 1
ATOM 802 C C . LEU A 1 101 ? 11.100 -12.928 -2.270 1.00 87.75 101 LEU A C 1
ATOM 804 O O . LEU A 1 101 ? 10.261 -13.135 -1.394 1.00 87.75 101 LEU A O 1
ATOM 808 N N . GLY A 1 102 ? 12.121 -12.093 -2.066 1.00 85.94 102 GLY A N 1
ATOM 809 C CA . GLY A 1 102 ? 12.288 -11.351 -0.816 1.00 85.94 102 GLY A CA 1
ATOM 810 C C . GLY A 1 102 ? 11.171 -10.334 -0.562 1.00 85.94 102 GLY A C 1
ATOM 811 O O . GLY A 1 102 ? 10.825 -10.091 0.592 1.00 85.94 102 GLY A O 1
ATOM 812 N N . LEU A 1 103 ? 10.609 -9.747 -1.621 1.00 86.19 103 LEU A N 1
ATOM 813 C CA . LEU A 1 103 ? 9.473 -8.833 -1.552 1.00 86.19 103 LEU A CA 1
ATOM 814 C C . LEU A 1 103 ? 8.170 -9.607 -1.336 1.00 86.19 103 LEU A C 1
ATOM 816 O O . LEU A 1 103 ? 7.404 -9.261 -0.437 1.00 86.19 103 LEU A O 1
ATOM 820 N N . LEU A 1 104 ? 7.976 -10.686 -2.102 1.00 89.88 104 LEU A N 1
ATOM 821 C CA . LEU A 1 104 ? 6.841 -11.601 -1.971 1.00 89.88 104 LEU A CA 1
ATOM 822 C C . LEU A 1 104 ? 6.681 -12.081 -0.524 1.00 89.88 104 LEU A C 1
ATOM 824 O O . LEU A 1 104 ? 5.642 -11.860 0.089 1.00 89.88 104 LEU A O 1
ATOM 828 N N . ASN A 1 105 ? 7.738 -12.645 0.067 1.00 86.75 105 ASN A N 1
ATOM 829 C CA . ASN A 1 105 ? 7.692 -13.171 1.435 1.00 86.75 105 ASN A CA 1
ATOM 830 C C . ASN A 1 105 ? 7.370 -12.096 2.484 1.00 86.75 105 ASN A C 1
ATOM 832 O O . ASN A 1 105 ? 6.717 -12.385 3.485 1.00 86.75 105 ASN A O 1
ATOM 836 N N . ARG A 1 106 ? 7.796 -10.845 2.265 1.00 84.00 106 ARG A N 1
ATOM 837 C CA . ARG A 1 106 ? 7.458 -9.731 3.166 1.00 84.00 106 ARG A CA 1
ATOM 838 C C . ARG A 1 106 ? 5.989 -9.346 3.061 1.00 84.00 106 ARG A C 1
ATOM 840 O O . ARG A 1 106 ? 5.363 -9.116 4.090 1.00 84.00 106 ARG A O 1
ATOM 847 N N . PHE A 1 107 ? 5.441 -9.283 1.849 1.00 86.56 107 PHE A N 1
ATOM 848 C CA . PHE A 1 107 ? 4.023 -8.985 1.667 1.00 86.56 107 PHE A CA 1
ATOM 849 C C . PHE A 1 107 ? 3.119 -10.126 2.132 1.00 86.56 107 PHE A C 1
ATOM 851 O O . PHE A 1 107 ? 2.071 -9.844 2.703 1.00 86.56 107 PHE A O 1
ATOM 858 N N . LEU A 1 108 ? 3.542 -11.385 1.988 1.00 88.12 108 LEU A N 1
ATOM 859 C CA . LEU A 1 108 ? 2.836 -12.524 2.580 1.00 88.12 108 LEU A CA 1
ATOM 860 C C . LEU A 1 108 ? 2.773 -12.390 4.109 1.00 88.12 108 LEU A C 1
ATOM 862 O O . LEU A 1 108 ? 1.689 -12.446 4.677 1.00 88.12 108 LEU A O 1
ATOM 866 N N . GLY A 1 109 ? 3.898 -12.080 4.767 1.00 83.50 109 GLY A N 1
ATOM 867 C CA . GLY A 1 109 ? 3.902 -11.815 6.212 1.00 83.50 109 GLY A CA 1
ATOM 868 C C . GLY A 1 109 ? 3.067 -10.592 6.619 1.00 83.50 109 GLY A C 1
ATOM 869 O O . GLY A 1 109 ? 2.478 -10.568 7.697 1.00 83.50 109 GLY A O 1
ATOM 870 N N . LEU A 1 110 ? 2.962 -9.575 5.755 1.00 79.31 110 LEU A N 1
ATOM 871 C CA . LEU A 1 110 ? 2.045 -8.453 5.975 1.00 79.31 110 LEU A CA 1
ATOM 872 C C . LEU A 1 110 ? 0.578 -8.872 5.888 1.00 79.31 110 LEU A C 1
ATOM 874 O O . LEU A 1 110 ? -0.229 -8.335 6.647 1.00 79.31 110 LEU A O 1
ATOM 878 N N . GLN A 1 111 ? 0.218 -9.804 5.001 1.00 83.06 111 GLN A N 1
ATOM 879 C CA . GLN A 1 111 ? -1.165 -10.269 4.880 1.00 83.06 111 GLN A CA 1
ATOM 880 C C . GLN A 1 111 ? -1.654 -10.981 6.141 1.00 83.06 111 GLN A C 1
ATOM 882 O O . GLN A 1 111 ? -2.825 -10.828 6.489 1.00 83.06 111 GLN A O 1
ATOM 887 N N . ASP A 1 112 ? -0.767 -11.654 6.878 1.00 78.00 112 ASP A N 1
ATOM 888 C CA . ASP A 1 112 ? -1.104 -12.271 8.169 1.00 78.00 112 ASP A CA 1
ATOM 889 C C . ASP A 1 112 ? -1.584 -11.240 9.206 1.00 78.00 112 ASP A C 1
ATOM 891 O O . ASP A 1 112 ? -2.349 -11.569 10.110 1.00 78.00 112 ASP A O 1
ATOM 895 N N . THR A 1 113 ? -1.154 -9.979 9.078 1.00 73.00 113 THR A N 1
ATOM 896 C CA . THR A 1 113 ? -1.479 -8.901 10.030 1.00 73.00 113 THR A CA 1
ATOM 897 C C . THR A 1 113 ? -2.525 -7.929 9.485 1.00 73.00 113 THR A C 1
ATOM 899 O O . THR A 1 113 ? -3.432 -7.502 10.195 1.00 73.00 113 THR A O 1
ATOM 902 N N . LEU A 1 114 ? -2.406 -7.552 8.212 1.00 73.88 114 LEU A N 1
ATOM 903 C CA . LEU A 1 114 ? -3.230 -6.525 7.578 1.00 73.88 114 LEU A CA 1
ATOM 904 C C . LEU A 1 114 ? -4.386 -7.112 6.761 1.00 73.88 114 LEU A C 1
ATOM 906 O O . LEU A 1 114 ? -5.258 -6.363 6.324 1.00 73.88 114 LEU A O 1
ATOM 910 N N . GLY A 1 115 ? -4.459 -8.430 6.587 1.00 79.25 115 GLY A N 1
ATOM 911 C CA . GLY A 1 115 ? -5.410 -9.076 5.685 1.00 79.25 115 GLY A CA 1
ATOM 912 C C . GLY A 1 115 ? -4.997 -8.945 4.219 1.00 79.25 115 GLY A C 1
ATOM 913 O O . GLY A 1 115 ? -3.864 -8.597 3.902 1.00 79.25 115 GLY A O 1
ATOM 914 N N . LEU A 1 116 ? -5.915 -9.246 3.298 1.00 86.06 116 LEU A N 1
ATOM 915 C CA . LEU A 1 116 ? -5.592 -9.319 1.872 1.00 86.06 116 LEU A CA 1
ATOM 916 C C . LEU A 1 116 ? -5.143 -7.964 1.294 1.00 86.06 116 LEU A C 1
ATOM 918 O O . LEU A 1 116 ? -5.840 -6.956 1.452 1.00 86.06 116 LEU A O 1
ATOM 922 N N . ILE A 1 117 ? -3.997 -7.989 0.604 1.00 87.38 117 ILE A N 1
ATOM 923 C CA . ILE A 1 117 ? -3.331 -6.844 -0.028 1.00 87.38 117 ILE A CA 1
ATOM 924 C C . ILE A 1 117 ? -3.421 -6.999 -1.544 1.00 87.38 117 ILE A C 1
ATOM 926 O O . ILE A 1 117 ? -3.175 -8.083 -2.079 1.00 87.38 117 ILE A O 1
ATOM 930 N N . TYR A 1 118 ? -3.722 -5.896 -2.219 1.00 91.06 118 TYR A N 1
ATOM 931 C CA . TYR A 1 118 ? -3.787 -5.807 -3.670 1.00 91.06 118 TYR A CA 1
ATOM 932 C C . TYR A 1 118 ? -2.983 -4.624 -4.191 1.00 91.06 118 TYR A C 1
ATOM 934 O O . TYR A 1 118 ? -2.759 -3.639 -3.483 1.00 91.06 118 TYR A O 1
ATOM 942 N N . PHE A 1 119 ? -2.595 -4.717 -5.457 1.00 91.06 119 PHE A N 1
ATOM 943 C CA . PHE A 1 119 ? -1.814 -3.737 -6.187 1.00 91.06 119 PHE A CA 1
ATOM 944 C C . PHE A 1 119 ? -2.512 -3.352 -7.487 1.00 91.06 119 PHE A C 1
ATOM 946 O O . PHE A 1 119 ? -3.230 -4.155 -8.077 1.00 91.06 119 PHE A O 1
ATOM 953 N N . GLN A 1 120 ? -2.293 -2.122 -7.930 1.00 90.25 120 GLN A N 1
ATOM 954 C CA . GLN A 1 120 ? -2.831 -1.578 -9.170 1.00 90.25 120 GLN A CA 1
ATOM 955 C C . GLN A 1 120 ? -1.856 -0.554 -9.757 1.00 90.25 120 GLN A C 1
ATOM 957 O O . GLN A 1 120 ? -1.144 0.132 -9.014 1.00 90.25 120 GLN A O 1
ATOM 962 N N . GLY A 1 121 ? -1.855 -0.409 -11.082 1.00 86.44 121 GLY A N 1
ATOM 963 C CA . GLY A 1 121 ? -1.131 0.656 -11.775 1.00 86.44 121 GLY A CA 1
ATOM 964 C C . GLY A 1 121 ? -1.560 2.053 -11.334 1.00 86.44 121 GLY A C 1
ATOM 965 O O . GLY A 1 121 ? -2.639 2.230 -10.759 1.00 86.44 121 GLY A O 1
ATOM 966 N N . ASN A 1 122 ? -0.743 3.074 -11.597 1.00 80.62 122 ASN A N 1
ATOM 967 C CA . ASN A 1 122 ? -1.134 4.464 -11.346 1.00 80.62 122 ASN A CA 1
ATOM 968 C C . ASN A 1 122 ? -2.230 4.931 -12.313 1.00 80.62 122 ASN A C 1
ATOM 970 O O . ASN A 1 122 ? -2.467 4.340 -13.361 1.00 80.62 122 ASN A O 1
ATOM 974 N N . GLY A 1 123 ? -2.923 6.015 -11.958 1.00 70.06 123 GLY A N 1
ATOM 975 C CA . GLY A 1 123 ? -3.801 6.705 -12.902 1.00 70.06 123 GLY A CA 1
ATOM 976 C C . GLY A 1 123 ? -2.990 7.636 -13.804 1.00 70.06 123 GLY A C 1
ATOM 977 O O . GLY A 1 123 ? -2.198 8.424 -13.294 1.00 70.06 123 GLY A O 1
ATOM 978 N N . GLY A 1 124 ? -3.226 7.581 -15.115 1.00 65.81 124 GLY A N 1
ATOM 979 C CA . GLY A 1 124 ? -2.546 8.415 -16.113 1.00 65.81 124 GLY A CA 1
ATOM 980 C C . GLY A 1 124 ? -1.734 7.586 -17.108 1.00 65.81 124 GLY A C 1
ATOM 981 O O . GLY A 1 124 ? -1.346 6.465 -16.811 1.00 65.81 124 GLY A O 1
ATOM 982 N N . LYS A 1 125 ? -1.516 8.126 -18.313 1.00 55.69 125 LYS A N 1
ATOM 983 C CA . LYS A 1 125 ? -0.650 7.506 -19.323 1.00 55.69 125 LYS A CA 1
ATOM 984 C C . LYS A 1 125 ? 0.767 8.035 -19.141 1.00 55.69 125 LYS A C 1
ATOM 986 O O . LYS A 1 125 ? 1.038 9.178 -19.504 1.00 55.69 125 LYS A O 1
ATOM 991 N N . SER A 1 126 ? 1.650 7.223 -18.591 1.00 60.56 126 SER A N 1
ATOM 992 C CA . SER A 1 126 ? 3.097 7.413 -18.666 1.00 60.56 126 SER A CA 1
ATOM 993 C C . SER A 1 126 ? 3.670 6.394 -19.649 1.00 60.56 126 SER A C 1
ATOM 995 O O . SER A 1 126 ? 3.090 5.341 -19.889 1.00 60.56 126 SER A O 1
ATOM 997 N N . THR A 1 127 ? 4.778 6.741 -20.297 1.00 63.75 127 THR A N 1
ATOM 998 C CA . THR A 1 127 ? 5.537 5.781 -21.105 1.00 63.75 127 THR A CA 1
ATOM 999 C C . THR A 1 127 ? 6.388 4.911 -20.189 1.00 63.75 127 THR A C 1
ATOM 1001 O O . THR A 1 127 ? 6.994 5.451 -19.260 1.00 63.75 127 THR A O 1
ATOM 1004 N N . ASP A 1 128 ? 6.530 3.629 -20.515 1.00 65.31 128 ASP A N 1
ATOM 1005 C CA . ASP A 1 128 ? 7.238 2.633 -19.701 1.00 65.31 128 ASP A CA 1
ATOM 1006 C C . ASP A 1 128 ? 8.613 3.097 -19.196 1.00 65.31 128 ASP A C 1
ATOM 1008 O O . ASP A 1 128 ? 8.950 2.929 -18.026 1.00 65.31 128 ASP A O 1
ATOM 1012 N N . SER A 1 129 ? 9.389 3.787 -20.037 1.00 66.06 129 SER A N 1
ATOM 1013 C CA . SER A 1 129 ? 10.723 4.297 -19.691 1.00 66.06 129 SER A CA 1
ATOM 1014 C C . SER A 1 129 ? 10.735 5.279 -18.509 1.00 66.06 129 SER A C 1
ATOM 1016 O O . SER A 1 129 ? 11.724 5.353 -17.785 1.00 66.06 129 SER A O 1
ATOM 1018 N N . ILE A 1 130 ? 9.661 6.051 -18.316 1.00 69.44 130 ILE A N 1
ATOM 1019 C CA . ILE A 1 130 ? 9.533 7.015 -17.210 1.00 69.44 130 ILE A CA 1
ATOM 1020 C C . ILE A 1 130 ? 9.162 6.281 -15.922 1.00 69.44 130 ILE A C 1
ATOM 1022 O O . ILE A 1 130 ? 9.705 6.587 -14.861 1.00 69.44 130 ILE A O 1
ATOM 1026 N N . GLU A 1 131 ? 8.285 5.285 -16.020 1.00 72.81 131 GLU A N 1
ATOM 1027 C CA . GLU A 1 131 ? 7.884 4.475 -14.871 1.00 72.81 131 GLU A CA 1
ATOM 1028 C C . GLU A 1 131 ? 9.050 3.631 -14.359 1.00 72.81 131 GLU A C 1
ATOM 1030 O O . GLU A 1 131 ? 9.267 3.587 -13.159 1.00 72.81 131 GLU A O 1
ATOM 1035 N N . TYR A 1 132 ? 9.898 3.055 -15.214 1.00 77.69 132 TYR A N 1
ATOM 1036 C CA . TYR A 1 132 ? 11.071 2.322 -14.717 1.00 77.69 132 TYR A CA 1
ATOM 1037 C C . TYR A 1 132 ? 12.116 3.218 -14.025 1.00 77.69 132 TYR A C 1
ATOM 1039 O O . TYR A 1 132 ? 12.852 2.736 -13.165 1.00 77.69 132 TYR A O 1
ATOM 1047 N N . LEU A 1 133 ? 12.180 4.520 -14.327 1.00 80.38 133 LEU A N 1
ATOM 1048 C CA . LEU A 1 133 ? 13.099 5.450 -13.651 1.00 80.38 133 LEU A CA 1
ATOM 1049 C C . LEU A 1 133 ? 12.656 5.800 -12.225 1.00 80.38 133 LEU A C 1
ATOM 1051 O O . LEU A 1 133 ? 13.504 6.031 -11.361 1.00 80.38 133 LEU A O 1
ATOM 1055 N N . ALA A 1 134 ? 11.349 5.838 -11.973 1.00 78.50 134 ALA A N 1
ATOM 1056 C CA . ALA A 1 134 ? 10.776 6.102 -10.657 1.00 78.50 134 ALA A CA 1
ATOM 1057 C C . ALA A 1 134 ? 9.510 5.254 -10.448 1.00 78.50 134 ALA A C 1
ATOM 1059 O O . ALA A 1 134 ? 8.403 5.802 -10.427 1.00 78.50 134 ALA A O 1
ATOM 1060 N N . PRO A 1 135 ? 9.654 3.924 -10.299 1.00 83.12 135 PRO A N 1
ATOM 1061 C CA . PRO A 1 135 ? 8.511 3.034 -10.391 1.00 83.12 135 PRO A CA 1
ATOM 1062 C C . PRO A 1 135 ? 7.588 3.210 -9.209 1.00 83.12 135 PRO A C 1
ATOM 1064 O O . PRO A 1 135 ? 8.025 3.198 -8.060 1.00 83.12 135 PRO A O 1
ATOM 1067 N N . THR A 1 136 ? 6.298 3.381 -9.476 1.00 83.81 136 THR A N 1
ATOM 1068 C CA . THR A 1 136 ? 5.306 3.514 -8.412 1.00 83.81 136 THR A CA 1
ATOM 1069 C C . THR A 1 136 ? 4.081 2.657 -8.692 1.00 83.81 136 THR A C 1
ATOM 1071 O O . THR A 1 136 ? 3.688 2.484 -9.841 1.00 83.81 136 THR A O 1
ATOM 1074 N N . ILE A 1 137 ? 3.470 2.112 -7.642 1.00 85.31 137 ILE A N 1
ATOM 1075 C CA . ILE A 1 137 ? 2.216 1.354 -7.724 1.00 85.31 137 ILE A CA 1
ATOM 1076 C C . ILE A 1 137 ? 1.278 1.773 -6.603 1.00 85.31 137 ILE A C 1
ATOM 1078 O O . ILE A 1 137 ? 1.692 2.283 -5.561 1.00 85.31 137 ILE A O 1
ATOM 1082 N N . ARG A 1 138 ? -0.004 1.505 -6.798 1.00 85.94 138 ARG A N 1
ATOM 1083 C CA . ARG A 1 138 ? -1.051 1.706 -5.805 1.00 85.94 138 ARG A CA 1
ATOM 1084 C C . ARG A 1 138 ? -1.298 0.405 -5.055 1.00 85.94 138 ARG A C 1
ATOM 1086 O O . ARG A 1 138 ? -1.610 -0.593 -5.681 1.00 85.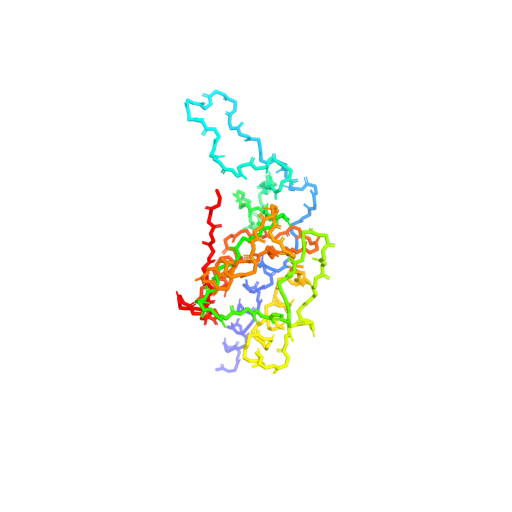94 138 ARG A O 1
ATOM 1093 N N . MET A 1 139 ? -1.188 0.421 -3.732 1.00 85.56 139 MET A N 1
ATOM 1094 C CA . MET A 1 139 ? -1.476 -0.701 -2.835 1.00 85.56 139 MET A CA 1
ATOM 1095 C C . MET A 1 139 ? -2.756 -0.434 -2.046 1.00 85.56 139 MET A C 1
ATOM 1097 O O . MET A 1 139 ? -2.928 0.654 -1.508 1.00 85.56 139 MET A O 1
ATOM 1101 N N . PHE A 1 140 ? -3.643 -1.411 -1.920 1.00 82.38 140 PHE A N 1
ATOM 1102 C CA . PHE A 1 140 ? -4.888 -1.270 -1.167 1.00 82.38 140 PHE A CA 1
ATOM 1103 C C . PHE A 1 140 ? -5.293 -2.570 -0.479 1.00 82.38 140 PHE A C 1
ATOM 1105 O O . PHE A 1 140 ? -4.754 -3.640 -0.756 1.00 82.38 140 PHE A O 1
ATOM 1112 N N . PHE A 1 141 ? -6.249 -2.450 0.437 1.00 81.62 141 PHE A N 1
ATOM 1113 C CA . PHE A 1 141 ? -6.739 -3.540 1.273 1.00 81.62 141 PHE A CA 1
ATOM 1114 C C . PHE A 1 141 ? -8.220 -3.804 0.985 1.00 81.62 141 PHE A C 1
ATOM 1116 O O . PHE A 1 141 ? -8.948 -2.909 0.546 1.00 81.62 141 PHE A O 1
ATOM 1123 N N . THR A 1 142 ? -8.682 -5.026 1.263 1.00 77.19 142 THR A N 1
ATOM 1124 C CA . THR A 1 142 ? -10.119 -5.371 1.158 1.00 77.19 142 THR A CA 1
ATOM 1125 C C . THR A 1 142 ? -10.966 -4.531 2.117 1.00 77.19 142 THR A C 1
ATOM 1127 O O . THR A 1 142 ? -12.016 -3.998 1.742 1.00 77.19 142 THR A O 1
ATOM 1130 N N . ASP A 1 143 ? -10.456 -4.360 3.335 1.00 75.81 143 ASP A N 1
ATOM 1131 C CA . ASP A 1 143 ? -11.130 -3.684 4.439 1.00 75.81 143 ASP A CA 1
ATOM 1132 C C . ASP A 1 143 ? -10.392 -2.405 4.824 1.00 75.81 143 ASP A C 1
ATOM 1134 O O . ASP A 1 143 ? -9.223 -2.216 4.486 1.00 75.81 143 ASP A O 1
ATOM 1138 N N . TYR A 1 144 ? -11.065 -1.532 5.570 1.00 75.38 144 TYR A N 1
ATOM 1139 C CA . TYR A 1 144 ? -10.416 -0.366 6.160 1.00 75.38 144 TYR A CA 1
ATOM 1140 C C . TYR A 1 144 ? -9.315 -0.810 7.129 1.00 75.38 144 TYR A C 1
ATOM 1142 O O . TYR A 1 144 ? -9.549 -1.640 8.009 1.00 75.38 144 TYR A O 1
ATOM 1150 N N . LYS A 1 145 ? -8.114 -0.244 6.981 1.00 75.19 145 LYS A N 1
ATOM 1151 C CA . LYS A 1 145 ? -6.981 -0.512 7.876 1.00 75.19 145 LYS A CA 1
ATOM 1152 C C . LYS A 1 145 ? -6.538 0.757 8.591 1.00 75.19 145 LYS A C 1
ATOM 1154 O O . LYS A 1 145 ? -6.540 1.815 7.954 1.00 75.19 145 LYS A O 1
ATOM 1159 N N . PRO A 1 146 ? -6.143 0.675 9.875 1.00 73.56 146 PRO A N 1
ATOM 1160 C CA . PRO A 1 146 ? -5.608 1.829 10.573 1.00 73.56 146 PRO A CA 1
ATOM 1161 C C . PRO A 1 146 ? -4.326 2.299 9.883 1.00 73.56 146 PRO A C 1
ATOM 1163 O O . PRO A 1 146 ? -3.386 1.523 9.711 1.00 73.56 146 PRO A O 1
ATOM 1166 N N . VAL A 1 147 ? -4.289 3.566 9.477 1.00 69.50 147 VAL A N 1
ATOM 1167 C CA . VAL A 1 147 ? -3.190 4.154 8.697 1.00 69.50 147 VAL A CA 1
ATOM 1168 C C . VAL A 1 147 ? -1.871 4.033 9.451 1.00 69.50 147 VAL A C 1
ATOM 1170 O O . VAL A 1 147 ? -0.880 3.583 8.880 1.00 69.50 147 VAL A O 1
ATOM 1173 N N . ASP A 1 148 ? -1.873 4.356 10.742 1.00 68.75 148 ASP A N 1
ATOM 1174 C CA . ASP A 1 148 ? -0.665 4.313 11.567 1.00 68.75 148 ASP A CA 1
ATOM 1175 C C . ASP A 1 148 ? -0.138 2.886 11.730 1.00 68.75 148 ASP A C 1
ATOM 1177 O O . ASP A 1 148 ? 1.070 2.672 11.673 1.00 68.75 148 ASP A O 1
ATOM 1181 N N . ALA A 1 149 ? -1.027 1.894 11.839 1.00 68.44 149 ALA A N 1
ATOM 1182 C CA . ALA A 1 149 ? -0.632 0.489 11.887 1.00 68.44 149 ALA A CA 1
ATOM 1183 C C . ALA A 1 149 ? 0.027 0.052 10.571 1.00 68.44 149 ALA A C 1
ATOM 1185 O O . ALA A 1 149 ? 1.082 -0.579 10.596 1.00 68.44 149 ALA A O 1
ATOM 1186 N N . VAL A 1 150 ? -0.543 0.440 9.422 1.00 68.44 150 VAL A N 1
ATOM 1187 C CA . VAL A 1 150 ? 0.039 0.161 8.097 1.00 68.44 150 VAL A CA 1
ATOM 1188 C C . VAL A 1 150 ? 1.423 0.803 7.968 1.00 68.44 150 VAL A C 1
ATOM 1190 O O . VAL A 1 150 ? 2.380 0.119 7.605 1.00 68.44 150 VAL A O 1
ATOM 1193 N N . LEU A 1 151 ? 1.558 2.089 8.306 1.00 66.44 151 LEU A N 1
ATOM 1194 C CA . LEU A 1 151 ? 2.833 2.810 8.226 1.00 66.44 151 LEU A CA 1
ATOM 1195 C C . LEU A 1 151 ? 3.886 2.221 9.175 1.00 66.44 151 LEU A C 1
ATOM 1197 O O . LEU A 1 151 ? 5.038 2.030 8.780 1.00 66.44 151 LEU A O 1
ATOM 1201 N N . TRP A 1 152 ? 3.492 1.887 10.403 1.00 64.50 152 TRP A N 1
ATOM 1202 C CA . TRP A 1 152 ? 4.375 1.315 11.416 1.00 64.50 152 TRP A CA 1
ATOM 1203 C C . TRP A 1 152 ? 4.848 -0.097 11.051 1.00 64.50 152 TRP A C 1
ATOM 1205 O O . TRP A 1 152 ? 6.041 -0.384 11.149 1.00 64.50 152 TRP A O 1
ATOM 1215 N N . LEU A 1 153 ? 3.961 -0.962 10.548 1.00 61.97 153 LEU A N 1
ATOM 1216 C CA . LEU A 1 153 ? 4.327 -2.300 10.064 1.00 61.97 153 LEU A CA 1
ATOM 1217 C C . LEU A 1 153 ? 5.272 -2.229 8.865 1.00 61.97 153 LEU A C 1
ATOM 1219 O O . LEU A 1 153 ? 6.253 -2.969 8.811 1.00 61.97 153 LEU A O 1
ATOM 1223 N N . CYS A 1 154 ? 5.041 -1.301 7.937 1.00 62.06 154 CYS A N 1
ATOM 1224 C CA . CYS A 1 154 ? 5.945 -1.106 6.807 1.00 62.06 154 CYS A CA 1
ATOM 1225 C C . CYS A 1 154 ? 7.330 -0.611 7.248 1.00 62.06 154 CYS A C 1
ATOM 1227 O O . CYS A 1 154 ? 8.346 -1.077 6.727 1.00 62.06 154 CYS A O 1
ATOM 1229 N N . TYR A 1 155 ? 7.374 0.280 8.244 1.00 58.94 155 TYR A N 1
ATOM 1230 C CA . TYR A 1 155 ? 8.614 0.752 8.858 1.00 58.94 155 TYR A CA 1
ATOM 1231 C C . TYR A 1 155 ? 9.380 -0.386 9.557 1.00 58.94 155 TYR A C 1
ATOM 1233 O O . TYR A 1 155 ? 10.579 -0.564 9.332 1.00 58.94 155 TYR A O 1
ATOM 1241 N N . ILE A 1 156 ? 8.694 -1.203 10.361 1.00 48.06 156 ILE A N 1
ATOM 1242 C CA . ILE A 1 156 ? 9.309 -2.300 11.127 1.00 48.06 156 ILE A CA 1
ATOM 1243 C C . ILE A 1 156 ? 9.785 -3.438 10.248 1.00 48.06 156 ILE A C 1
ATOM 1245 O O . ILE A 1 156 ? 10.871 -3.979 10.474 1.00 48.06 156 ILE A O 1
ATOM 1249 N N . LEU A 1 157 ? 9.018 -3.791 9.222 1.00 53.25 157 LEU A N 1
ATOM 1250 C CA . LEU A 1 157 ? 9.385 -4.884 8.335 1.00 53.25 157 LEU A CA 1
ATOM 1251 C C . LEU A 1 157 ? 10.582 -4.558 7.450 1.00 53.25 157 LEU A C 1
ATOM 1253 O O . LEU A 1 157 ? 10.922 -5.385 6.607 1.00 53.25 157 LEU A O 1
ATOM 1257 N N . LYS A 1 158 ? 11.247 -3.403 7.631 1.00 52.53 158 LYS A N 1
ATOM 1258 C CA . LYS A 1 158 ? 12.385 -2.965 6.815 1.00 52.53 158 LYS A CA 1
ATOM 1259 C C . LYS A 1 158 ? 12.095 -3.224 5.341 1.00 52.53 158 LYS A C 1
ATOM 1261 O O . LYS A 1 158 ? 12.953 -3.739 4.617 1.00 52.53 158 LYS A O 1
ATOM 1266 N N . ILE A 1 159 ? 10.875 -2.915 4.900 1.00 54.03 159 ILE A N 1
ATOM 1267 C CA . ILE A 1 159 ? 10.672 -2.628 3.492 1.00 54.03 159 ILE A CA 1
ATOM 1268 C C . ILE A 1 159 ? 11.490 -1.360 3.297 1.00 54.03 159 ILE A C 1
ATOM 1270 O O . ILE A 1 159 ? 11.119 -0.282 3.744 1.00 54.03 159 ILE A O 1
ATOM 1274 N N . ASN A 1 160 ? 12.733 -1.580 2.891 1.00 39.81 160 ASN A N 1
ATOM 1275 C CA . ASN A 1 160 ? 13.839 -0.709 3.232 1.00 39.81 160 ASN A CA 1
ATOM 1276 C C . ASN A 1 160 ? 13.554 0.688 2.673 1.00 39.81 160 ASN A C 1
ATOM 1278 O O . ASN A 1 160 ? 12.934 0.815 1.619 1.00 39.81 160 ASN A O 1
ATOM 1282 N N . ASN A 1 161 ? 14.058 1.732 3.323 1.00 41.69 161 ASN A N 1
ATOM 1283 C CA . ASN A 1 161 ? 13.948 3.114 2.834 1.00 41.69 161 ASN A CA 1
ATOM 1284 C C . ASN A 1 161 ? 14.581 3.295 1.422 1.00 41.69 161 ASN A C 1
ATOM 1286 O O . ASN A 1 161 ? 14.442 4.337 0.782 1.00 41.69 161 ASN A O 1
ATOM 1290 N N . SER A 1 162 ? 15.288 2.264 0.938 1.00 42.31 162 SER A N 1
ATOM 1291 C CA . SER A 1 162 ? 15.830 2.104 -0.410 1.00 42.31 162 SER A CA 1
ATOM 1292 C C . SER A 1 162 ? 14.954 1.302 -1.385 1.00 42.31 162 SER A C 1
ATOM 1294 O O . SER A 1 162 ? 15.214 1.377 -2.578 1.00 42.31 162 SER A O 1
ATOM 1296 N N . SER A 1 163 ? 13.953 0.546 -0.921 1.00 47.09 163 SER A N 1
ATOM 1297 C CA . SER A 1 163 ? 13.153 -0.388 -1.729 1.00 47.09 163 SER A CA 1
ATOM 1298 C C . SER A 1 163 ? 11.703 0.043 -1.916 1.00 47.09 163 SER A C 1
ATOM 1300 O O . SER A 1 163 ? 11.169 -0.205 -2.988 1.00 47.09 163 SER A O 1
ATOM 1302 N N . ILE A 1 164 ? 11.062 0.657 -0.911 1.00 52.91 164 ILE A N 1
ATOM 1303 C CA . ILE A 1 164 ? 9.713 1.220 -1.059 1.00 52.91 164 ILE A CA 1
ATOM 1304 C C . ILE A 1 164 ? 9.583 2.525 -0.269 1.00 52.91 164 ILE A C 1
ATOM 1306 O O . ILE A 1 164 ? 9.931 2.585 0.907 1.00 52.91 164 ILE A O 1
ATOM 1310 N N . LYS A 1 165 ? 9.035 3.563 -0.898 1.00 54.38 165 LYS A N 1
ATOM 1311 C CA . LYS A 1 165 ? 8.645 4.827 -0.270 1.00 54.38 165 LYS A CA 1
ATOM 1312 C C . LYS A 1 165 ? 7.134 4.983 -0.323 1.00 54.38 165 LYS A C 1
ATOM 1314 O O . LYS A 1 165 ? 6.543 4.830 -1.387 1.00 54.38 165 LYS A O 1
ATOM 1319 N N . PHE A 1 166 ? 6.523 5.337 0.802 1.00 52.53 166 PHE A N 1
ATOM 1320 C CA . PHE A 1 166 ? 5.138 5.796 0.808 1.00 52.53 166 PHE A CA 1
ATOM 1321 C C . PHE A 1 166 ? 5.108 7.231 0.304 1.00 52.53 166 PHE A C 1
ATOM 1323 O O . PHE A 1 166 ? 5.670 8.128 0.933 1.00 52.53 166 PHE A O 1
ATOM 1330 N N . ILE A 1 167 ? 4.488 7.440 -0.852 1.00 48.59 167 ILE A N 1
ATOM 1331 C CA . ILE A 1 167 ? 4.298 8.780 -1.398 1.00 48.59 167 ILE A CA 1
ATOM 1332 C C . ILE A 1 167 ? 2.963 9.285 -0.864 1.00 48.59 167 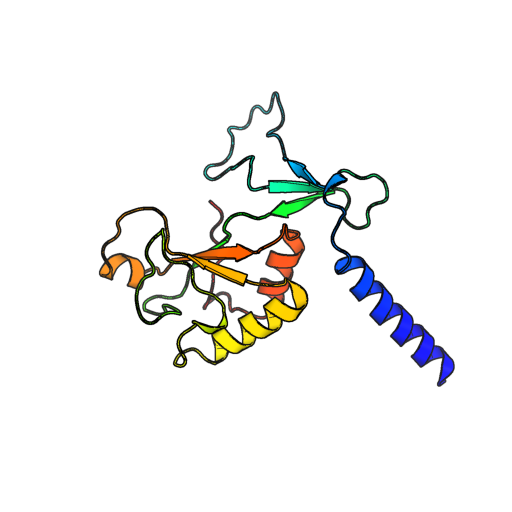ILE A C 1
ATOM 1334 O O . ILE A 1 167 ? 1.910 8.720 -1.157 1.00 48.59 167 ILE A O 1
ATOM 1338 N N . LYS A 1 168 ? 3.031 10.332 -0.041 1.00 39.97 168 LYS A N 1
ATOM 1339 C CA . LYS A 1 168 ? 1.857 11.099 0.361 1.00 39.97 168 LYS A CA 1
ATOM 1340 C C . LYS A 1 168 ? 1.427 11.934 -0.845 1.00 39.97 168 LYS A C 1
ATOM 1342 O O . LYS A 1 168 ? 2.226 12.744 -1.315 1.00 39.97 168 LYS A O 1
ATOM 1347 N N . GLU A 1 169 ? 0.225 11.687 -1.357 1.00 40.06 169 GLU A N 1
ATOM 1348 C CA . GLU A 1 169 ? -0.451 12.632 -2.257 1.00 40.06 169 GLU A CA 1
ATOM 1349 C C . GLU A 1 169 ? -1.013 13.807 -1.453 1.00 40.06 169 GLU A C 1
ATOM 1351 O O . GLU A 1 169 ? -1.478 13.569 -0.309 1.00 40.06 169 GLU A O 1
#

Secondary structure (DSSP, 8-state):
-HHHHHHHHHHHHHHHHTTTSPPPGGGEEE-PPPTT-SSPPPTT--TTTEEEE--TT-TTTT-EEE-SPEEEEPPTT--SSSSPPPTT-EEEGGGS-GGGHHHHHHHHHHHHHH--EEEEPPSS---HHHHHHS-EEEEEESS-EEHHHHHHHHHHTT--TTT-EEE--